Protein AF-A0A257JRC7-F1 (afdb_monomer_lite)

Secondary structure (DSSP, 8-state):
------------------------------PPP--PPP-----GGGSTT-TTEEEEEE-TTSSEEEEEEEETTEEEEEEEETTTTEEEEEEE--TT-----S----

Structure (mmCIF, N/CA/C/O backbone):
data_AF-A0A257JRC7-F1
#
_entry.id   AF-A0A257JRC7-F1
#
loop_
_atom_site.group_PDB
_atom_site.id
_atom_site.type_symbol
_atom_site.label_atom_id
_atom_site.label_alt_id
_atom_site.label_comp_id
_atom_site.label_asym_id
_atom_site.label_entity_id
_atom_site.label_seq_id
_atom_site.pdbx_PDB_ins_code
_atom_site.Cartn_x
_atom_site.Cartn_y
_atom_site.Cartn_z
_atom_site.occupancy
_atom_site.B_iso_or_equiv
_atom_site.auth_seq_id
_atom_site.auth_comp_id
_atom_site.auth_asym_id
_atom_site.auth_atom_id
_atom_site.pdbx_PDB_model_num
ATOM 1 N N . MET A 1 1 ? -17.653 -71.435 11.602 1.00 44.91 1 MET A N 1
ATOM 2 C CA . MET A 1 1 ? -16.565 -72.152 12.302 1.00 44.91 1 MET A CA 1
ATOM 3 C C . MET A 1 1 ? -15.363 -72.260 11.378 1.00 44.91 1 MET A C 1
ATOM 5 O O . MET A 1 1 ? -15.470 -72.958 10.381 1.00 44.91 1 MET A O 1
ATOM 9 N N . LYS A 1 2 ? -14.272 -71.551 11.687 1.00 41.25 2 LYS A N 1
ATOM 10 C CA . LYS A 1 2 ? -12.865 -71.985 11.561 1.00 41.25 2 LYS A CA 1
ATOM 11 C C . LYS A 1 2 ? -11.979 -70.796 11.943 1.00 41.25 2 LYS A C 1
ATOM 13 O O . LYS A 1 2 ? -11.820 -69.850 11.184 1.00 41.25 2 LYS A O 1
ATOM 18 N N . LYS A 1 3 ? -11.516 -70.848 13.194 1.00 42.94 3 LYS A N 1
ATOM 19 C CA . LYS A 1 3 ? -10.386 -70.090 13.730 1.00 42.94 3 LYS A CA 1
ATOM 20 C C . LYS A 1 3 ? -9.099 -70.732 13.199 1.00 42.94 3 LYS A C 1
ATOM 22 O O . LYS A 1 3 ? -9.030 -71.957 13.161 1.00 42.94 3 LYS A O 1
ATOM 27 N N . LEU A 1 4 ? -8.129 -69.901 12.849 1.00 45.62 4 LEU A N 1
ATOM 28 C CA . LEU A 1 4 ? -6.685 -70.149 12.772 1.00 45.62 4 LEU A CA 1
ATOM 29 C C . LEU A 1 4 ? -6.106 -68.744 13.050 1.00 45.62 4 LEU A C 1
ATOM 31 O O . LEU A 1 4 ? -6.388 -67.833 12.280 1.00 45.62 4 LEU A O 1
ATOM 35 N N . GLU A 1 5 ? -5.584 -68.384 14.230 1.00 45.50 5 GLU A N 1
ATOM 36 C CA . GLU A 1 5 ? -4.357 -68.883 14.889 1.00 45.50 5 GLU A CA 1
ATOM 37 C C . GLU A 1 5 ? -3.243 -69.112 13.849 1.00 45.50 5 GLU A C 1
ATOM 39 O O . GLU A 1 5 ? -3.455 -69.816 12.874 1.00 45.50 5 GLU A O 1
ATOM 44 N N . LEU A 1 6 ? -2.040 -68.551 13.931 1.00 42.84 6 LEU A N 1
ATOM 45 C CA . LEU A 1 6 ? -1.234 -68.209 15.094 1.00 42.84 6 LEU A CA 1
ATOM 46 C C . LEU A 1 6 ? -0.030 -67.361 14.627 1.00 42.84 6 LEU A C 1
ATOM 48 O O . LEU A 1 6 ? 0.289 -67.293 13.442 1.00 42.84 6 LEU A O 1
ATOM 52 N N . ALA A 1 7 ? 0.620 -66.740 15.601 1.00 45.81 7 ALA A N 1
ATOM 53 C CA . ALA A 1 7 ? 1.764 -65.848 15.530 1.00 45.81 7 ALA A CA 1
ATOM 54 C C . ALA A 1 7 ? 3.034 -66.376 14.829 1.00 45.81 7 ALA A C 1
ATOM 56 O O . ALA A 1 7 ? 3.392 -67.544 14.941 1.00 45.81 7 ALA A O 1
ATOM 57 N N . ALA A 1 8 ? 3.778 -65.427 14.256 1.00 44.91 8 ALA A N 1
ATOM 58 C CA . ALA A 1 8 ? 5.245 -65.350 14.196 1.00 44.91 8 ALA A CA 1
ATOM 59 C C . ALA A 1 8 ? 5.549 -63.877 13.846 1.00 44.91 8 ALA A C 1
ATOM 61 O O . ALA A 1 8 ? 5.106 -63.411 12.805 1.00 44.91 8 ALA A O 1
ATOM 62 N N . LEU A 1 9 ? 6.135 -62.984 14.650 1.00 40.31 9 LEU A N 1
ATOM 63 C CA . LEU A 1 9 ? 7.184 -63.036 15.670 1.00 40.31 9 LEU A CA 1
ATOM 64 C C . LEU A 1 9 ? 8.428 -63.821 15.255 1.00 40.31 9 LEU A C 1
ATOM 66 O O . LEU A 1 9 ? 8.620 -64.956 15.677 1.00 40.31 9 LEU A O 1
ATOM 70 N N . SER A 1 10 ? 9.304 -63.178 14.480 1.00 42.41 10 SER A N 1
ATOM 71 C CA . SER A 1 10 ? 10.754 -63.312 14.661 1.00 42.41 10 SER A CA 1
ATOM 72 C C . SER A 1 10 ? 11.554 -62.336 13.800 1.00 42.41 10 SER A C 1
ATOM 74 O O . SER A 1 10 ? 11.315 -62.225 12.604 1.00 42.41 10 SER A O 1
ATOM 76 N N . ALA A 1 11 ? 12.534 -61.714 14.468 1.00 48.25 11 ALA A N 1
ATOM 77 C CA . ALA A 1 11 ? 13.804 -61.182 13.961 1.00 48.25 11 ALA A CA 1
ATOM 78 C C . ALA A 1 11 ? 13.705 -60.066 12.900 1.00 48.25 11 ALA A C 1
ATOM 80 O O . ALA A 1 11 ? 13.473 -60.310 11.727 1.00 48.25 11 ALA A O 1
ATOM 81 N N . MET A 1 12 ? 13.861 -58.780 13.227 1.00 44.16 12 MET A N 1
ATOM 82 C CA . MET A 1 12 ? 15.071 -58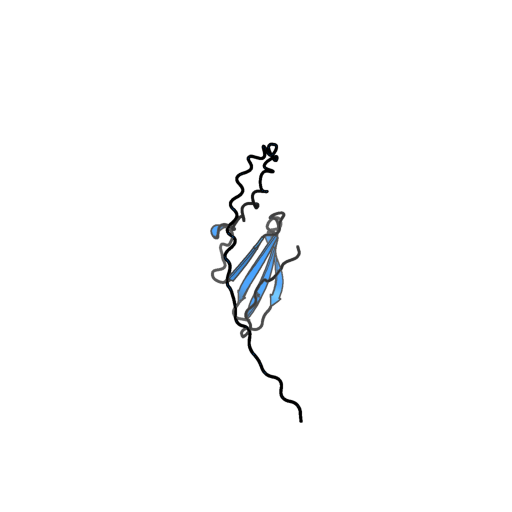.151 13.780 1.00 44.16 12 MET A CA 1
ATOM 83 C C . MET A 1 12 ? 16.362 -58.774 13.230 1.00 44.16 12 MET A C 1
ATOM 85 O O . MET A 1 12 ? 16.936 -59.692 13.805 1.00 44.16 12 MET A O 1
ATOM 89 N N . THR A 1 13 ? 16.844 -58.242 12.112 1.00 49.53 13 THR A N 1
ATOM 90 C CA . THR A 1 13 ? 18.261 -58.310 11.752 1.00 49.53 13 THR A CA 1
ATOM 91 C C . THR A 1 13 ? 18.645 -56.954 11.178 1.00 49.53 13 THR A C 1
ATOM 93 O O . THR A 1 13 ? 18.280 -56.607 10.057 1.00 49.53 13 THR A O 1
ATOM 96 N N . LEU A 1 14 ? 19.331 -56.157 12.004 1.00 48.44 14 LEU A N 1
ATOM 97 C CA . LEU A 1 14 ? 20.093 -54.998 11.558 1.00 48.44 14 LEU A CA 1
ATOM 98 C C . LEU A 1 14 ? 21.189 -55.498 10.611 1.00 48.44 14 LEU A C 1
ATOM 100 O O . LEU A 1 14 ? 22.185 -56.060 11.055 1.00 48.44 14 LEU A O 1
ATOM 104 N N . GLY A 1 15 ? 21.005 -55.285 9.314 1.00 42.78 15 GLY A N 1
ATOM 105 C CA . GLY A 1 15 ? 22.067 -55.402 8.322 1.00 42.78 15 GLY A CA 1
ATOM 106 C C . GLY A 1 15 ? 22.680 -54.032 8.063 1.00 42.78 15 GLY A C 1
ATOM 107 O O . GLY A 1 15 ? 22.353 -53.395 7.067 1.00 42.78 15 GLY A O 1
ATOM 108 N N . LEU A 1 16 ? 23.539 -53.560 8.971 1.00 48.03 16 LEU A N 1
ATOM 109 C CA . LEU A 1 16 ? 24.459 -52.464 8.674 1.00 48.03 16 LEU A CA 1
ATOM 110 C C . LEU A 1 16 ? 25.539 -53.029 7.746 1.00 48.03 16 LEU A C 1
ATOM 112 O O . LEU A 1 16 ? 26.430 -53.743 8.199 1.00 48.03 16 LEU A O 1
ATOM 116 N N . VAL A 1 17 ? 25.453 -52.722 6.455 1.00 47.88 17 VAL A N 1
ATOM 117 C CA . VAL A 1 17 ? 26.537 -52.992 5.511 1.00 47.88 17 VAL A CA 1
ATOM 118 C C . VAL A 1 17 ? 27.191 -51.659 5.176 1.00 47.88 17 VAL A C 1
ATOM 120 O O . VAL A 1 17 ? 26.661 -50.859 4.408 1.00 47.88 17 VAL A O 1
ATOM 123 N N . VAL A 1 18 ? 28.334 -51.410 5.813 1.00 51.91 18 VAL A N 1
ATOM 124 C CA . VAL A 1 18 ? 29.264 -50.347 5.434 1.00 51.91 18 VAL A CA 1
ATOM 125 C C . VAL A 1 18 ? 29.968 -50.808 4.162 1.00 51.91 18 VAL A C 1
ATOM 127 O O . VAL A 1 18 ? 30.758 -51.747 4.200 1.00 51.91 18 VAL A O 1
ATOM 130 N N . PHE A 1 19 ? 29.675 -50.155 3.040 1.00 47.25 19 PHE A N 1
ATOM 131 C CA . PHE A 1 19 ? 30.523 -50.201 1.854 1.00 47.25 19 PHE A CA 1
ATOM 132 C C . PHE A 1 19 ? 31.205 -48.842 1.708 1.00 47.25 19 PHE A C 1
ATOM 134 O O . PHE A 1 19 ? 30.608 -47.873 1.244 1.00 47.25 19 PHE A O 1
ATOM 141 N N . GLU A 1 20 ? 32.473 -48.782 2.115 1.00 53.22 20 GLU A N 1
ATOM 142 C CA . GLU A 1 20 ? 33.417 -47.810 1.576 1.00 53.22 20 GLU A CA 1
ATOM 143 C C . GLU A 1 20 ? 33.704 -48.198 0.123 1.00 53.22 20 GLU A C 1
ATOM 145 O O . GLU A 1 20 ? 34.187 -49.288 -0.183 1.00 53.22 20 GLU A O 1
ATOM 150 N N . SER A 1 21 ? 33.366 -47.313 -0.804 1.00 51.03 21 SER A N 1
ATOM 151 C CA . SER A 1 21 ? 33.821 -47.387 -2.187 1.00 51.03 21 SER A CA 1
ATOM 152 C C . SER A 1 21 ? 34.075 -45.967 -2.651 1.00 51.03 21 SER A C 1
ATOM 154 O O . SER A 1 21 ? 33.159 -45.217 -2.980 1.00 51.03 21 SER A O 1
ATOM 156 N N . SER A 1 22 ? 35.353 -45.604 -2.605 1.00 53.22 22 SER A N 1
ATOM 157 C CA . SER A 1 22 ? 35.919 -44.372 -3.132 1.00 53.22 22 SER A CA 1
ATOM 158 C C . SER A 1 22 ? 35.629 -44.275 -4.629 1.00 53.22 22 SER A C 1
ATOM 160 O O . SER A 1 22 ? 36.387 -44.770 -5.460 1.00 53.22 22 SER A O 1
ATOM 162 N N . LEU A 1 23 ? 34.512 -43.641 -4.974 1.00 55.28 23 LEU A N 1
ATOM 163 C CA . LEU A 1 23 ? 34.202 -43.235 -6.335 1.00 55.28 23 LEU A CA 1
ATOM 164 C C . LEU A 1 23 ? 34.542 -41.757 -6.470 1.00 55.28 23 LEU A C 1
ATOM 166 O O . LEU A 1 23 ? 33.856 -40.870 -5.967 1.00 55.28 23 LEU A O 1
ATOM 170 N N . MET A 1 24 ? 35.656 -41.539 -7.154 1.00 56.66 24 MET A N 1
ATOM 171 C CA . MET A 1 24 ? 36.079 -40.279 -7.736 1.00 56.66 24 MET A CA 1
ATOM 172 C C . MET A 1 24 ? 34.932 -39.743 -8.608 1.00 56.66 24 MET A C 1
ATOM 174 O O . MET A 1 24 ? 34.745 -40.177 -9.743 1.00 56.66 24 MET A O 1
ATOM 178 N N . ALA A 1 25 ? 34.118 -38.852 -8.041 1.00 51.91 25 ALA A N 1
ATOM 179 C CA . ALA A 1 25 ? 33.060 -38.148 -8.749 1.00 51.91 25 ALA A CA 1
ATOM 180 C C . ALA A 1 25 ? 33.630 -36.830 -9.306 1.00 51.91 25 ALA A C 1
ATOM 182 O O . ALA A 1 25 ? 34.317 -36.108 -8.576 1.00 51.91 25 ALA A O 1
ATOM 183 N N . PRO A 1 26 ? 33.397 -36.523 -10.593 1.00 51.91 26 PRO A N 1
ATOM 184 C CA . PRO A 1 26 ? 33.928 -35.334 -11.245 1.00 51.91 26 PRO A CA 1
ATOM 185 C C . PRO A 1 26 ? 33.426 -34.081 -10.532 1.00 51.91 26 PRO A C 1
ATOM 187 O O . PRO A 1 26 ? 32.303 -34.068 -10.032 1.00 51.91 26 PRO A O 1
ATOM 190 N N . ALA A 1 27 ? 34.261 -33.040 -10.502 1.00 57.50 27 ALA A N 1
ATOM 191 C CA . ALA A 1 27 ? 33.919 -31.717 -10.002 1.00 57.50 27 ALA A CA 1
ATOM 192 C C . ALA A 1 27 ? 32.585 -31.258 -10.611 1.00 57.50 27 ALA A C 1
ATOM 194 O O . ALA A 1 27 ? 32.526 -30.757 -11.734 1.00 57.50 27 ALA A O 1
ATOM 195 N N . ALA A 1 28 ? 31.500 -31.478 -9.868 1.00 52.66 28 ALA A N 1
ATOM 196 C CA . ALA A 1 28 ? 30.213 -30.900 -10.161 1.00 52.66 28 ALA A CA 1
ATOM 197 C C . ALA A 1 28 ? 30.426 -29.397 -10.052 1.00 52.66 28 ALA A C 1
ATOM 199 O O . ALA A 1 28 ? 30.789 -28.892 -8.989 1.00 52.66 28 ALA A O 1
ATOM 200 N N . PHE A 1 29 ? 30.277 -28.709 -11.181 1.00 55.75 29 PHE A N 1
ATOM 201 C CA . PHE A 1 29 ? 30.182 -27.264 -11.233 1.00 55.75 29 PHE A CA 1
ATOM 202 C C . PHE A 1 29 ? 29.210 -26.833 -10.138 1.00 55.75 29 PHE A C 1
ATOM 204 O O . PHE A 1 29 ? 28.003 -27.042 -10.255 1.00 55.75 29 PHE A O 1
ATOM 211 N N . ALA A 1 30 ? 29.750 -26.282 -9.052 1.00 53.47 30 ALA A N 1
ATOM 212 C CA . ALA A 1 30 ? 28.968 -25.587 -8.058 1.00 53.47 30 ALA A CA 1
ATOM 213 C C . ALA A 1 30 ? 28.342 -24.406 -8.797 1.00 53.47 30 ALA A C 1
ATOM 215 O O . ALA A 1 30 ? 28.987 -23.379 -9.007 1.00 53.47 30 ALA A O 1
ATOM 216 N N . GLN A 1 31 ? 27.116 -24.588 -9.294 1.00 63.91 31 GLN A N 1
ATOM 217 C CA . GLN A 1 31 ? 26.335 -23.474 -9.792 1.00 63.91 31 GLN A CA 1
ATOM 218 C C . GLN A 1 31 ? 26.232 -22.496 -8.622 1.00 63.91 31 GLN A C 1
ATOM 220 O O . GLN A 1 31 ? 25.804 -22.910 -7.539 1.00 63.91 31 GLN A O 1
ATOM 225 N N . PRO A 1 32 ? 26.664 -21.234 -8.786 1.00 53.78 32 PRO A N 1
ATOM 226 C CA . PRO A 1 32 ? 26.441 -20.241 -7.757 1.00 53.78 32 PRO A CA 1
ATOM 227 C C . PRO A 1 32 ? 24.936 -20.210 -7.512 1.00 53.78 32 PRO A C 1
ATOM 229 O O . PRO A 1 32 ? 24.155 -19.975 -8.437 1.00 53.78 32 PRO A O 1
ATOM 232 N N . ALA A 1 33 ? 24.532 -20.532 -6.283 1.00 60.00 33 ALA A N 1
ATOM 233 C CA . ALA A 1 33 ? 23.154 -20.367 -5.866 1.00 60.00 33 ALA A CA 1
ATOM 234 C C . ALA A 1 33 ? 22.742 -18.934 -6.238 1.00 60.00 33 ALA A C 1
ATOM 236 O O . ALA A 1 33 ? 23.508 -18.009 -5.946 1.00 60.00 33 ALA A O 1
ATOM 237 N N . PRO A 1 34 ? 21.600 -18.723 -6.916 1.00 60.41 34 PRO A N 1
ATOM 238 C CA . PRO A 1 34 ? 21.125 -17.380 -7.183 1.00 60.41 34 PRO A CA 1
ATOM 239 C C . PRO A 1 34 ? 20.926 -16.708 -5.829 1.00 60.41 34 PRO A C 1
ATOM 241 O O . PRO A 1 34 ? 20.030 -17.072 -5.067 1.00 60.41 34 PRO A O 1
ATOM 244 N N . SER A 1 35 ? 21.817 -15.773 -5.508 1.00 58.41 35 SER A N 1
ATOM 245 C CA . SER A 1 35 ? 21.679 -14.882 -4.370 1.00 58.41 35 SER A CA 1
ATOM 246 C C . SER A 1 35 ? 20.288 -14.277 -4.469 1.00 58.41 35 SER A C 1
ATOM 248 O O . SER A 1 35 ? 20.014 -13.534 -5.414 1.00 58.41 35 SER A O 1
ATOM 250 N N . ALA A 1 36 ? 19.393 -14.654 -3.551 1.00 56.84 36 ALA A N 1
ATOM 251 C CA . ALA A 1 36 ? 18.073 -14.052 -3.477 1.00 56.84 36 ALA A CA 1
ATOM 252 C C . ALA A 1 36 ? 18.276 -12.530 -3.499 1.00 56.84 36 ALA A C 1
ATOM 254 O O . ALA A 1 36 ? 19.115 -12.039 -2.729 1.00 56.84 36 ALA A O 1
ATOM 255 N N . PRO A 1 37 ? 17.614 -11.794 -4.413 1.00 63.41 37 PRO A N 1
ATOM 256 C CA . PRO A 1 37 ? 17.811 -10.361 -4.507 1.00 63.41 37 PRO A CA 1
ATOM 257 C C . PRO A 1 37 ? 17.580 -9.770 -3.117 1.00 63.41 37 PRO A C 1
ATOM 259 O O . PRO A 1 37 ? 16.651 -10.205 -2.423 1.00 63.41 37 PRO A O 1
ATOM 262 N N . PRO A 1 38 ? 18.446 -8.849 -2.665 1.00 56.44 38 PRO A N 1
ATOM 263 C CA . PRO A 1 38 ? 18.274 -8.225 -1.369 1.00 56.44 38 PRO A CA 1
ATOM 264 C C . PRO A 1 38 ? 16.859 -7.658 -1.335 1.00 56.44 38 PRO A C 1
ATOM 266 O O . PRO A 1 38 ? 16.502 -6.825 -2.165 1.00 56.44 38 PRO A O 1
ATOM 269 N N . VAL A 1 39 ? 16.034 -8.166 -0.416 1.00 61.00 39 VAL A N 1
ATOM 270 C CA . VAL A 1 39 ? 14.714 -7.600 -0.151 1.00 61.00 39 VAL A CA 1
ATOM 271 C C . VAL A 1 39 ? 14.986 -6.197 0.365 1.00 61.00 39 VAL A C 1
ATOM 273 O O . VAL A 1 39 ? 15.32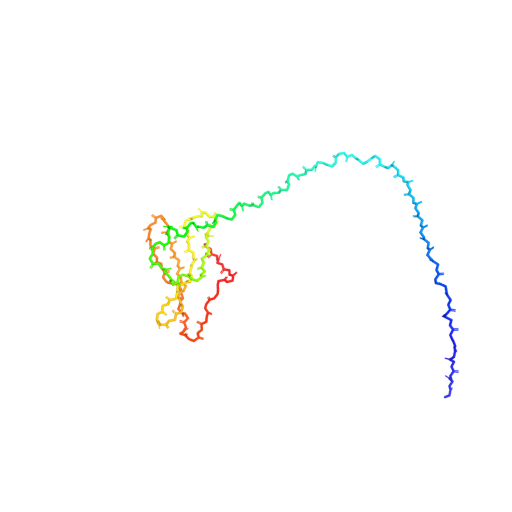0 -6.011 1.538 1.00 61.00 39 VAL A O 1
ATOM 276 N N . GLU A 1 40 ? 14.944 -5.225 -0.543 1.00 63.66 40 GLU A N 1
ATOM 277 C CA . GLU A 1 40 ? 15.112 -3.817 -0.240 1.00 63.66 40 GLU A CA 1
ATOM 278 C C . GLU A 1 40 ? 13.909 -3.404 0.603 1.00 63.66 40 GLU A C 1
ATOM 280 O O . GLU A 1 40 ? 12.832 -3.068 0.113 1.00 63.66 40 GLU A O 1
ATOM 285 N N . ARG A 1 41 ? 14.067 -3.524 1.921 1.00 61.81 41 ARG A N 1
ATOM 286 C CA . ARG A 1 41 ? 13.083 -3.025 2.870 1.00 61.81 41 ARG A CA 1
ATOM 287 C C . ARG A 1 41 ? 13.164 -1.510 2.784 1.00 61.81 41 ARG A C 1
ATOM 289 O O . ARG A 1 41 ? 14.197 -0.945 3.150 1.00 61.81 41 ARG A O 1
ATOM 296 N N . LEU A 1 42 ? 12.107 -0.872 2.278 1.00 58.03 42 LEU A N 1
ATOM 297 C CA . LEU A 1 42 ? 12.048 0.585 2.212 1.00 58.03 42 LEU A CA 1
ATOM 298 C C . LEU A 1 42 ? 12.430 1.167 3.571 1.00 58.03 42 LEU A C 1
ATOM 300 O O . LEU A 1 42 ? 11.917 0.758 4.618 1.00 58.03 42 LEU A O 1
ATOM 304 N N . LYS A 1 43 ? 13.343 2.139 3.551 1.00 54.62 43 LYS A N 1
ATOM 305 C CA . LYS A 1 43 ? 13.660 2.915 4.745 1.00 54.62 43 LYS A CA 1
ATOM 306 C C . LYS A 1 43 ? 12.387 3.647 5.151 1.00 54.62 43 LYS A C 1
ATOM 308 O O . LYS A 1 43 ? 11.841 4.413 4.366 1.00 54.62 43 LYS A O 1
ATOM 313 N N . VAL A 1 44 ? 11.953 3.447 6.395 1.00 54.66 44 VAL A N 1
ATOM 314 C CA . VAL A 1 44 ? 10.747 4.061 6.995 1.00 54.66 44 VAL A CA 1
ATOM 315 C C . VAL A 1 44 ? 10.708 5.589 6.797 1.00 54.66 44 VAL A C 1
ATOM 317 O O . VAL A 1 44 ? 9.645 6.195 6.732 1.00 54.66 44 VAL A O 1
ATOM 320 N N . GLN A 1 45 ? 11.873 6.215 6.624 1.00 52.03 45 GLN A N 1
ATOM 321 C CA . GLN A 1 45 ? 12.050 7.641 6.341 1.00 52.03 45 GLN A CA 1
ATOM 322 C C . GLN A 1 45 ? 11.585 8.080 4.939 1.00 52.03 45 GLN A C 1
ATOM 324 O O . GLN A 1 45 ? 11.434 9.272 4.726 1.00 52.03 45 GLN A O 1
ATOM 329 N N . GLU A 1 46 ? 11.343 7.179 3.981 1.00 55.78 46 GLU A N 1
ATOM 330 C CA . GLU A 1 46 ? 10.661 7.520 2.715 1.00 55.78 46 GLU A CA 1
ATOM 331 C C . GLU A 1 46 ? 9.127 7.519 2.857 1.00 55.78 46 GLU A C 1
ATOM 333 O O . GLU A 1 46 ? 8.418 7.932 1.943 1.00 55.78 46 GLU A O 1
ATOM 338 N N . MET A 1 47 ? 8.606 7.097 4.015 1.00 54.53 47 MET A N 1
ATOM 339 C CA . MET A 1 47 ? 7.177 7.014 4.334 1.00 54.53 47 MET A CA 1
ATOM 340 C C . MET A 1 47 ? 6.754 8.084 5.358 1.00 54.53 47 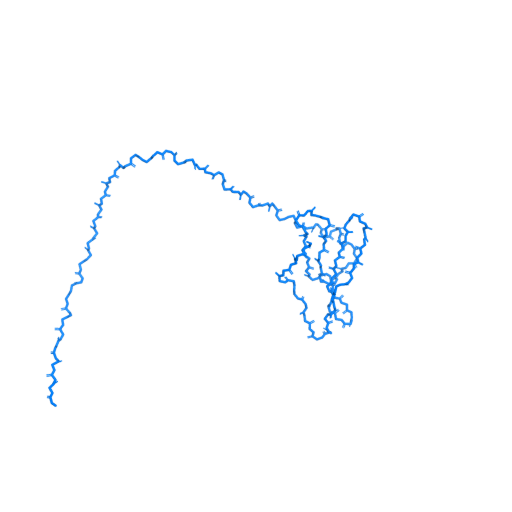MET A C 1
ATOM 342 O O . MET A 1 47 ? 5.889 7.843 6.204 1.00 54.53 47 MET A O 1
ATOM 346 N N . VAL A 1 48 ? 7.383 9.268 5.329 1.00 43.31 48 VAL A N 1
ATOM 347 C CA . VAL A 1 48 ? 7.089 10.361 6.275 1.00 43.31 48 VAL A CA 1
ATOM 348 C C . VAL A 1 48 ? 5.629 10.800 6.133 1.00 43.31 48 VAL A C 1
ATOM 350 O O . VAL A 1 48 ? 5.245 11.382 5.123 1.00 43.31 48 VAL A O 1
ATOM 353 N N . GLY A 1 49 ? 4.822 10.515 7.159 1.00 50.00 49 GLY A N 1
ATOM 354 C CA . GLY A 1 49 ? 3.438 10.987 7.284 1.00 50.00 49 GLY A CA 1
ATOM 355 C C . GLY A 1 49 ? 2.438 9.965 7.828 1.00 50.00 49 GLY A C 1
ATOM 356 O O . GLY A 1 49 ? 1.369 10.361 8.279 1.00 50.00 49 GLY A O 1
ATOM 357 N N . TYR A 1 50 ? 2.769 8.670 7.843 1.00 50.53 50 TYR A N 1
ATOM 358 C CA . TYR A 1 50 ? 1.789 7.628 8.154 1.00 50.53 50 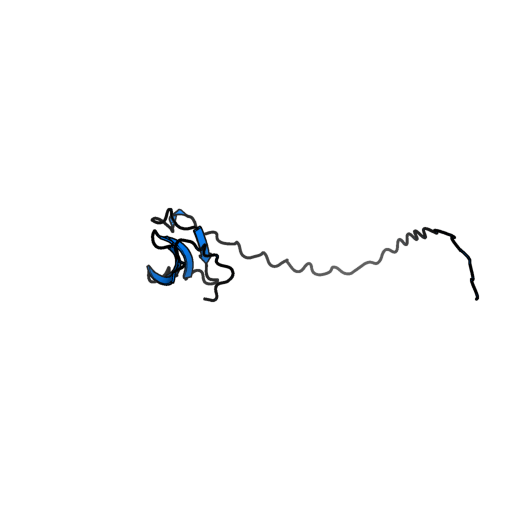TYR A CA 1
ATOM 359 C C . TYR A 1 50 ? 2.238 6.739 9.316 1.00 50.53 50 TYR A C 1
ATOM 361 O O . TYR A 1 50 ? 2.720 5.626 9.120 1.00 50.53 50 TYR A O 1
ATOM 369 N N . SER A 1 51 ? 1.994 7.184 10.552 1.00 55.03 51 SER A N 1
ATOM 370 C CA . SER A 1 51 ? 2.007 6.301 11.736 1.00 55.03 51 SER A CA 1
ATOM 371 C C . SER A 1 51 ? 0.967 5.168 11.656 1.00 55.03 51 SER A C 1
ATOM 373 O O . SER A 1 51 ? 0.920 4.296 12.517 1.00 55.03 51 SER A O 1
ATOM 375 N N . THR A 1 52 ? 0.133 5.186 10.616 1.00 67.31 52 THR A N 1
ATOM 376 C CA . THR A 1 52 ? -0.956 4.259 10.323 1.00 67.31 52 THR A CA 1
ATOM 377 C C . THR A 1 52 ? -0.611 3.196 9.278 1.00 67.31 52 THR A C 1
ATOM 379 O O . THR A 1 52 ? -1.468 2.374 8.958 1.00 67.31 52 THR A O 1
ATOM 382 N N . PHE A 1 53 ? 0.606 3.178 8.726 1.00 74.94 53 PHE A N 1
ATOM 383 C CA . PHE A 1 53 ? 1.000 2.160 7.748 1.00 74.94 53 PHE A CA 1
ATOM 384 C C . PHE A 1 53 ? 1.207 0.802 8.432 1.00 74.94 53 PHE A C 1
ATOM 386 O O . PHE A 1 53 ? 2.057 0.667 9.310 1.00 74.94 53 PHE A O 1
ATOM 393 N N . ARG A 1 54 ? 0.431 -0.209 8.028 1.00 79.56 54 ARG A N 1
ATOM 394 C CA . ARG A 1 54 ? 0.488 -1.562 8.610 1.00 79.56 54 ARG A CA 1
ATOM 395 C C . ARG A 1 54 ? 1.393 -2.496 7.822 1.00 79.56 54 ARG A C 1
ATOM 397 O O . ARG A 1 54 ? 2.160 -3.260 8.398 1.00 79.56 54 ARG A O 1
ATOM 404 N N . GLN A 1 55 ? 1.290 -2.434 6.500 1.00 84.00 55 GLN A N 1
ATOM 405 C CA . GLN A 1 55 ? 2.001 -3.319 5.588 1.00 84.00 55 GLN A CA 1
ATOM 406 C C . GLN A 1 55 ? 2.345 -2.554 4.314 1.00 84.00 55 GLN A C 1
ATOM 408 O O . GLN A 1 55 ? 1.575 -1.701 3.873 1.00 84.00 55 GLN A O 1
ATOM 413 N N . ALA A 1 56 ? 3.494 -2.867 3.723 1.00 87.25 56 ALA A N 1
ATOM 414 C CA . ALA A 1 56 ? 3.916 -2.334 2.438 1.00 87.25 56 ALA A CA 1
ATOM 415 C C . ALA A 1 56 ? 4.627 -3.425 1.636 1.00 87.25 56 ALA A C 1
ATOM 417 O O . ALA A 1 56 ? 5.349 -4.247 2.200 1.00 87.25 56 ALA A O 1
ATOM 418 N N . THR A 1 57 ? 4.440 -3.410 0.322 1.00 88.56 57 THR A N 1
ATOM 419 C CA . THR A 1 57 ? 5.193 -4.223 -0.629 1.00 88.56 57 THR A CA 1
ATOM 420 C C . THR A 1 57 ? 5.633 -3.359 -1.805 1.00 88.56 57 THR A C 1
ATOM 422 O O . THR A 1 57 ? 4.930 -2.428 -2.207 1.00 88.56 57 THR A O 1
ATOM 425 N N . LEU A 1 58 ? 6.820 -3.647 -2.328 1.00 89.31 58 LEU A N 1
ATOM 426 C CA . LEU A 1 58 ? 7.435 -2.917 -3.429 1.00 89.31 58 LEU A CA 1
ATOM 427 C C . LEU A 1 58 ? 7.325 -3.747 -4.707 1.00 89.31 58 LEU A C 1
ATOM 429 O O . LEU A 1 58 ? 7.503 -4.966 -4.684 1.00 89.31 58 LEU A O 1
ATOM 433 N N . SER A 1 59 ? 7.044 -3.087 -5.824 1.00 89.94 59 SER A N 1
ATOM 434 C CA . SER A 1 59 ? 7.072 -3.727 -7.134 1.00 89.94 59 SER A CA 1
ATOM 435 C C . SER A 1 59 ? 8.485 -4.156 -7.523 1.00 89.94 59 SER A C 1
ATOM 437 O O . SER A 1 59 ? 9.472 -3.564 -7.093 1.00 89.94 59 SER A O 1
ATOM 439 N N . ALA A 1 60 ? 8.602 -5.167 -8.387 1.00 87.81 60 ALA A N 1
ATOM 440 C CA . ALA A 1 60 ? 9.902 -5.705 -8.799 1.00 87.81 60 ALA A CA 1
ATOM 441 C C . ALA A 1 60 ? 10.812 -4.661 -9.479 1.00 87.81 60 ALA A C 1
ATOM 443 O O . ALA A 1 60 ? 12.030 -4.723 -9.352 1.00 87.81 60 ALA A O 1
ATOM 444 N N . ASN A 1 61 ? 10.221 -3.689 -10.178 1.00 89.81 61 ASN A N 1
ATOM 445 C CA . ASN A 1 61 ? 10.923 -2.553 -10.785 1.00 89.81 61 ASN A CA 1
ATOM 446 C C . ASN A 1 61 ? 11.193 -1.395 -9.807 1.00 89.81 61 ASN A C 1
ATOM 448 O O . ASN A 1 61 ? 11.843 -0.427 -10.184 1.00 89.81 61 ASN A O 1
ATOM 452 N N . GLY A 1 62 ? 10.675 -1.449 -8.580 1.00 88.44 62 GLY A N 1
ATOM 453 C CA . GLY A 1 62 ? 10.885 -0.418 -7.566 1.00 88.44 62 GLY A CA 1
ATOM 454 C C . GLY A 1 62 ? 10.086 0.876 -7.761 1.00 88.44 62 GLY A C 1
ATOM 455 O O . GLY A 1 62 ? 10.235 1.790 -6.950 1.00 88.44 62 GLY A O 1
ATOM 456 N N . ASP A 1 63 ? 9.241 0.974 -8.791 1.00 91.31 63 ASP A N 1
ATOM 457 C CA . ASP A 1 63 ? 8.486 2.194 -9.117 1.00 91.31 63 ASP A CA 1
ATOM 458 C C . ASP A 1 63 ? 7.181 2.343 -8.321 1.00 91.31 63 ASP A C 1
ATOM 460 O O . ASP A 1 63 ? 6.699 3.465 -8.132 1.00 91.31 63 ASP A O 1
ATOM 464 N N . TYR A 1 64 ? 6.603 1.238 -7.846 1.00 91.19 64 TYR A N 1
ATOM 465 C CA . TYR A 1 64 ? 5.303 1.218 -7.181 1.00 91.19 64 TYR A CA 1
ATOM 466 C C . TYR A 1 64 ? 5.401 0.628 -5.781 1.00 91.19 64 TYR A C 1
ATOM 468 O O . TYR A 1 64 ? 6.049 -0.390 -5.557 1.00 91.19 64 TYR A O 1
ATOM 476 N N . VAL A 1 65 ? 4.697 1.248 -4.840 1.00 90.75 65 VAL A N 1
ATOM 477 C CA . VAL A 1 65 ? 4.545 0.761 -3.468 1.00 90.75 65 VAL A CA 1
ATOM 478 C C . VAL A 1 65 ? 3.071 0.492 -3.233 1.00 90.75 65 VAL A C 1
ATOM 480 O O . VAL A 1 65 ? 2.273 1.424 -3.253 1.00 90.75 65 VAL A O 1
ATOM 483 N N . ALA A 1 66 ? 2.701 -0.761 -3.001 1.00 91.81 66 ALA A N 1
ATOM 484 C CA . ALA A 1 66 ? 1.371 -1.096 -2.509 1.00 91.81 66 ALA A CA 1
ATOM 485 C C . ALA A 1 66 ? 1.404 -1.166 -0.981 1.00 91.81 66 ALA A C 1
ATOM 487 O O . ALA A 1 66 ? 2.367 -1.665 -0.401 1.00 91.81 66 ALA A O 1
ATOM 488 N N . GLY A 1 67 ? 0.375 -0.655 -0.316 1.00 91.12 67 GLY A N 1
ATOM 489 C CA . GLY A 1 67 ? 0.392 -0.515 1.131 1.00 91.12 67 GLY A CA 1
ATOM 490 C C . GLY A 1 67 ? -0.981 -0.447 1.766 1.00 91.12 67 GLY A C 1
ATOM 491 O O . GLY A 1 67 ? -1.925 0.028 1.144 1.00 91.12 67 GLY A O 1
ATOM 492 N N . VAL A 1 68 ? -1.083 -0.900 3.014 1.00 91.31 68 VAL A N 1
ATOM 493 C CA . VAL A 1 68 ? -2.296 -0.763 3.828 1.00 91.31 68 VAL A CA 1
ATOM 494 C C . VAL A 1 68 ? -2.088 0.338 4.854 1.00 91.31 68 VAL A C 1
ATOM 496 O O . VAL A 1 68 ? -1.155 0.278 5.660 1.00 91.31 68 VAL A O 1
ATOM 499 N N . ILE A 1 69 ? -2.985 1.321 4.839 1.00 89.12 69 ILE A N 1
ATOM 500 C CA . ILE A 1 69 ? -3.044 2.407 5.815 1.00 89.12 69 ILE A CA 1
ATOM 501 C C . ILE A 1 69 ? -4.286 2.262 6.688 1.00 89.12 69 ILE A C 1
ATOM 503 O O . ILE A 1 69 ? -5.381 2.034 6.181 1.00 89.12 69 ILE A O 1
ATOM 507 N N . ALA A 1 70 ? -4.130 2.427 7.996 1.00 85.69 70 ALA A N 1
ATOM 508 C CA . ALA A 1 70 ? -5.257 2.552 8.905 1.00 85.69 70 ALA A CA 1
ATOM 509 C C . ALA A 1 70 ? -5.889 3.946 8.759 1.00 85.69 70 ALA A C 1
ATOM 511 O O . ALA A 1 70 ? -5.213 4.970 8.888 1.00 85.69 70 ALA A O 1
ATOM 512 N N . ASP A 1 71 ? -7.191 3.987 8.505 1.00 83.50 71 ASP A N 1
ATOM 513 C CA . ASP A 1 71 ? -7.998 5.204 8.422 1.00 83.50 71 ASP A CA 1
ATOM 514 C C . ASP A 1 71 ? -9.174 5.074 9.413 1.00 83.50 71 ASP A C 1
ATOM 516 O O . ASP A 1 71 ? -9.615 3.959 9.707 1.00 83.50 71 ASP A O 1
ATOM 520 N N . PRO A 1 72 ? -9.691 6.174 9.993 1.00 82.81 72 PRO A N 1
ATOM 521 C CA . PRO A 1 72 ? -10.822 6.123 10.927 1.00 82.81 72 PRO A CA 1
ATOM 522 C C . PRO A 1 72 ? -12.080 5.436 10.365 1.00 82.81 72 PRO A C 1
ATOM 524 O O . PRO A 1 72 ? -12.925 4.983 11.146 1.00 82.81 72 PRO A O 1
ATOM 527 N N . THR A 1 73 ? -12.214 5.356 9.039 1.00 84.88 73 THR A N 1
ATOM 528 C CA . THR A 1 73 ? -13.310 4.658 8.346 1.00 84.88 73 THR A CA 1
ATOM 529 C C . THR A 1 73 ? -13.064 3.157 8.142 1.00 84.88 73 THR A C 1
ATOM 531 O O . THR A 1 73 ? -14.021 2.412 7.927 1.00 84.88 73 THR A O 1
ATOM 534 N N . GLY A 1 74 ? -11.818 2.704 8.287 1.00 86.25 74 GLY A N 1
ATOM 535 C CA . GLY A 1 74 ? -11.364 1.329 8.079 1.00 86.25 74 GLY A CA 1
ATOM 536 C C . GLY A 1 74 ? -10.036 1.277 7.326 1.00 86.25 74 GLY A C 1
ATOM 537 O O . GLY A 1 74 ? -9.542 2.298 6.853 1.00 86.25 74 GLY A O 1
ATOM 538 N N . ASP A 1 75 ? -9.412 0.104 7.247 1.00 89.19 75 ASP A N 1
ATOM 539 C CA . ASP A 1 75 ? -8.113 -0.026 6.580 1.00 89.19 75 ASP A CA 1
ATOM 540 C C . ASP A 1 75 ? -8.245 0.219 5.067 1.00 89.19 75 ASP A C 1
ATOM 542 O O . ASP A 1 75 ? -9.186 -0.244 4.425 1.00 89.19 75 ASP A O 1
ATOM 546 N N . ARG A 1 76 ? -7.292 0.929 4.463 1.00 90.56 76 ARG A N 1
ATOM 547 C CA . ARG A 1 76 ? -7.295 1.250 3.031 1.00 90.56 76 ARG A CA 1
ATOM 548 C C . ARG A 1 76 ? -6.057 0.693 2.349 1.00 90.56 76 ARG A C 1
ATOM 550 O O . ARG A 1 76 ? -4.937 0.998 2.748 1.00 90.56 76 ARG A O 1
ATOM 557 N N . LEU A 1 77 ? -6.266 -0.064 1.279 1.00 91.12 77 LEU A N 1
ATOM 558 C CA . LEU A 1 77 ? -5.220 -0.462 0.347 1.00 91.12 77 LEU A CA 1
ATOM 559 C C . LEU A 1 77 ? -4.966 0.679 -0.639 1.00 91.12 77 LEU A C 1
ATOM 561 O O . LEU A 1 77 ? -5.879 1.135 -1.334 1.00 91.12 77 LEU A O 1
ATOM 565 N N . ILE A 1 78 ? -3.718 1.116 -0.717 1.00 91.50 78 ILE A N 1
ATOM 566 C CA . ILE A 1 78 ? -3.249 2.156 -1.626 1.00 91.50 78 ILE A CA 1
ATOM 567 C C . ILE A 1 78 ? -2.109 1.634 -2.495 1.00 91.50 78 ILE A C 1
ATOM 569 O O . ILE A 1 78 ? -1.353 0.756 -2.082 1.00 91.50 78 ILE A O 1
ATOM 573 N N . VAL A 1 79 ? -1.959 2.217 -3.680 1.00 91.50 79 VAL A N 1
ATOM 574 C CA . VAL A 1 79 ? -0.774 2.064 -4.527 1.00 91.50 79 VAL A CA 1
ATOM 575 C C . VAL A 1 79 ? -0.184 3.444 -4.774 1.00 91.50 79 VAL A C 1
ATOM 577 O O . VAL A 1 79 ? -0.868 4.352 -5.241 1.00 91.50 79 VAL A O 1
ATOM 580 N N . HIS A 1 80 ? 1.091 3.607 -4.450 1.00 90.75 80 HIS A N 1
ATOM 581 C CA . HIS A 1 80 ? 1.851 4.829 -4.642 1.00 90.75 80 HIS A CA 1
ATOM 582 C C . HIS A 1 80 ? 2.868 4.649 -5.767 1.00 90.75 80 HIS A C 1
ATOM 584 O O . HIS A 1 80 ? 3.737 3.782 -5.698 1.00 90.75 80 HIS A O 1
ATOM 590 N N . ASN A 1 81 ? 2.787 5.494 -6.788 1.00 92.25 81 ASN A N 1
ATOM 591 C CA . ASN A 1 81 ? 3.797 5.607 -7.829 1.00 92.25 81 ASN A CA 1
ATOM 592 C C . ASN A 1 81 ? 4.902 6.562 -7.356 1.00 92.25 81 ASN A C 1
ATOM 594 O O . ASN A 1 81 ? 4.685 7.767 -7.216 1.00 92.25 81 ASN A O 1
ATOM 598 N N . ARG A 1 82 ? 6.113 6.038 -7.151 1.00 89.81 82 ARG A N 1
ATOM 599 C CA . ARG A 1 82 ? 7.259 6.799 -6.632 1.00 89.81 82 ARG A CA 1
ATOM 600 C C . ARG A 1 82 ? 7.816 7.806 -7.635 1.00 89.81 82 ARG A C 1
ATOM 602 O O . ARG A 1 82 ? 8.436 8.781 -7.204 1.00 89.81 82 ARG A O 1
ATOM 609 N N . LYS A 1 83 ? 7.603 7.596 -8.938 1.00 91.06 83 LYS A N 1
ATOM 610 C CA . LYS A 1 83 ? 8.068 8.486 -10.012 1.00 91.06 83 LYS A CA 1
ATOM 611 C C . LYS A 1 83 ? 7.161 9.702 -10.160 1.00 91.06 83 LYS A C 1
ATOM 613 O O . LYS A 1 83 ? 7.652 10.825 -10.198 1.00 91.06 83 LYS A O 1
ATOM 618 N N . THR A 1 84 ? 5.848 9.488 -10.214 1.00 92.50 84 THR A N 1
ATOM 619 C CA . THR A 1 84 ? 4.858 10.570 -10.372 1.00 92.50 84 THR A CA 1
ATOM 620 C C . THR A 1 84 ? 4.384 11.153 -9.044 1.00 92.50 84 THR A C 1
ATOM 622 O O . THR A 1 84 ? 3.666 12.148 -9.044 1.00 92.50 84 THR A O 1
ATOM 625 N N . LYS A 1 85 ? 4.768 10.536 -7.918 1.00 90.06 85 LYS A N 1
ATOM 626 C CA . LYS A 1 85 ? 4.294 10.852 -6.561 1.00 90.06 85 LYS A CA 1
ATOM 627 C C . LYS A 1 85 ? 2.772 10.751 -6.407 1.00 90.06 85 LYS A C 1
ATOM 629 O O . LYS A 1 85 ? 2.208 11.310 -5.471 1.00 90.06 85 LYS A O 1
ATOM 634 N N . SER A 1 86 ? 2.112 10.020 -7.303 1.00 90.38 86 SER A N 1
ATOM 635 C CA . SER A 1 86 ? 0.667 9.812 -7.269 1.00 90.38 86 SER A CA 1
ATOM 636 C C . SER A 1 86 ? 0.312 8.628 -6.377 1.00 90.38 86 SER A C 1
ATOM 638 O O . SER A 1 86 ? 0.941 7.574 -6.468 1.00 90.38 86 SER A O 1
ATOM 640 N N . THR A 1 87 ? -0.715 8.785 -5.547 1.00 89.44 87 THR A N 1
ATOM 641 C CA . THR A 1 87 ? -1.267 7.711 -4.715 1.00 89.44 87 THR A CA 1
ATOM 642 C C . THR A 1 87 ? -2.704 7.454 -5.122 1.00 89.44 87 THR A C 1
ATOM 644 O O . THR A 1 87 ? -3.522 8.372 -5.118 1.00 89.44 87 THR A O 1
ATOM 647 N N . VAL A 1 88 ? -3.018 6.199 -5.425 1.00 89.81 88 VAL A N 1
ATOM 648 C CA . VAL A 1 88 ? -4.361 5.772 -5.809 1.00 89.81 88 VAL A CA 1
ATOM 649 C C . VAL A 1 88 ? -4.904 4.810 -4.753 1.00 89.81 88 VAL A C 1
ATOM 651 O O . VAL A 1 88 ? -4.224 3.839 -4.408 1.00 89.81 88 VAL A O 1
ATOM 654 N N . PRO A 1 89 ? -6.111 5.053 -4.216 1.00 90.50 89 PRO A N 1
ATOM 655 C CA . PRO A 1 89 ? -6.787 4.085 -3.370 1.00 90.50 89 PRO A CA 1
ATOM 656 C C . PRO A 1 89 ? -7.362 2.956 -4.230 1.00 90.50 89 PRO A C 1
ATOM 658 O O . PRO A 1 89 ? -8.038 3.213 -5.223 1.00 90.50 89 PRO A O 1
ATOM 661 N N . ILE A 1 90 ? -7.102 1.711 -3.842 1.00 90.25 90 ILE A N 1
ATOM 662 C CA . ILE A 1 90 ? -7.593 0.525 -4.557 1.00 90.25 90 ILE A CA 1
ATOM 663 C C . ILE A 1 90 ? -8.807 -0.061 -3.847 1.00 90.25 90 ILE A C 1
ATOM 665 O O . ILE A 1 90 ? -9.817 -0.362 -4.476 1.00 90.25 90 ILE A O 1
ATOM 669 N N . GLN A 1 91 ? -8.718 -0.209 -2.525 1.00 89.94 91 GLN A N 1
ATOM 670 C CA . GLN A 1 91 ? -9.760 -0.850 -1.734 1.00 89.94 91 GLN A CA 1
ATOM 671 C C . GLN A 1 91 ? -9.845 -0.232 -0.342 1.00 89.94 91 GLN A C 1
ATOM 673 O O . GLN A 1 91 ? -8.842 0.202 0.222 1.00 89.94 91 GLN A O 1
ATOM 678 N N . LEU A 1 92 ? -11.051 -0.223 0.218 1.00 90.62 92 LEU A N 1
ATOM 679 C CA . LEU A 1 92 ? -11.332 0.156 1.596 1.00 90.62 92 LEU A CA 1
ATOM 680 C C . LEU A 1 92 ? -12.007 -1.029 2.293 1.00 90.62 92 LEU A C 1
ATOM 682 O O . LEU A 1 92 ? -13.038 -1.515 1.828 1.00 90.62 92 LEU A O 1
ATOM 686 N N . ALA A 1 93 ? -11.423 -1.497 3.388 1.00 89.69 93 ALA A N 1
ATOM 687 C CA . ALA A 1 93 ? -12.082 -2.384 4.330 1.00 89.69 93 ALA A CA 1
ATOM 688 C C . ALA A 1 93 ? -12.976 -1.580 5.269 1.00 89.69 93 ALA A C 1
ATOM 690 O O . ALA A 1 93 ? -12.734 -0.405 5.544 1.00 89.69 93 ALA A O 1
ATOM 691 N N . ARG A 1 94 ? -14.018 -2.235 5.781 1.00 88.62 94 ARG A N 1
ATOM 692 C CA . ARG A 1 94 ? -14.825 -1.665 6.859 1.00 88.62 94 ARG A CA 1
ATOM 693 C C . ARG A 1 94 ? -14.002 -1.593 8.143 1.00 88.62 94 ARG A C 1
ATOM 695 O O . ARG A 1 94 ? -13.037 -2.328 8.318 1.00 88.62 94 ARG A O 1
ATOM 702 N N . ARG A 1 95 ? -14.411 -0.725 9.065 1.00 87.50 95 ARG A N 1
ATOM 703 C CA . ARG A 1 95 ? -13.712 -0.483 10.336 1.00 87.50 95 ARG A CA 1
ATOM 704 C C . ARG A 1 95 ? -13.523 -1.728 11.214 1.00 87.50 95 ARG A C 1
ATOM 706 O O . ARG A 1 95 ? -12.607 -1.762 12.027 1.00 87.50 95 ARG A O 1
ATOM 713 N N . ASP A 1 96 ? -14.393 -2.719 11.077 1.00 87.81 96 ASP A N 1
ATOM 714 C CA . ASP A 1 96 ? -14.366 -3.997 11.791 1.00 87.81 96 ASP A CA 1
ATOM 715 C C . ASP A 1 96 ? -13.550 -5.087 11.070 1.00 87.81 96 ASP A C 1
ATOM 717 O O . ASP A 1 96 ? -13.431 -6.202 11.573 1.00 87.81 96 ASP A O 1
ATOM 721 N N . GLN A 1 97 ? -12.985 -4.782 9.899 1.00 85.25 97 GLN A N 1
ATOM 722 C CA . GLN A 1 97 ? -12.241 -5.720 9.066 1.00 85.25 97 GLN A CA 1
ATOM 723 C C . GLN A 1 97 ? -10.771 -5.307 8.965 1.00 85.25 97 GLN A C 1
ATOM 725 O O . GLN A 1 97 ? -10.455 -4.137 8.766 1.00 85.25 97 GLN A O 1
ATOM 730 N N . ASN A 1 98 ? -9.879 -6.292 9.072 1.00 84.00 98 ASN A N 1
ATOM 731 C CA . ASN A 1 98 ? -8.446 -6.109 8.858 1.00 84.00 98 ASN A CA 1
ATOM 732 C C . ASN A 1 98 ? -8.103 -6.446 7.402 1.00 84.00 98 ASN A C 1
ATOM 734 O O . ASN A 1 98 ? -8.510 -7.498 6.905 1.00 84.00 98 ASN A O 1
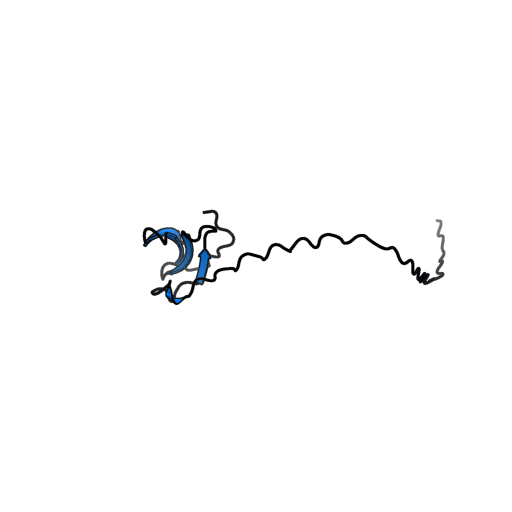ATOM 738 N N . LEU A 1 99 ? -7.355 -5.569 6.733 1.00 87.19 99 LEU A N 1
ATOM 739 C CA . LEU A 1 99 ? -6.843 -5.822 5.384 1.00 87.19 99 LEU A CA 1
ATOM 740 C C . LEU A 1 99 ? -5.415 -6.360 5.452 1.00 87.19 99 LEU A C 1
ATOM 742 O O . LEU A 1 99 ? -4.542 -5.752 6.067 1.00 87.19 99 LEU A O 1
ATOM 746 N N . GLU A 1 100 ? -5.175 -7.467 4.758 1.00 85.69 100 GLU A N 1
ATOM 747 C CA . GLU A 1 100 ? -3.855 -8.079 4.627 1.00 85.69 100 GLU A CA 1
ATOM 748 C C . GLU A 1 100 ? -3.488 -8.208 3.149 1.00 85.69 100 GLU A C 1
ATOM 750 O O . GLU A 1 100 ? -4.305 -8.613 2.318 1.00 85.69 100 GLU A O 1
ATOM 755 N N . ILE A 1 101 ? -2.246 -7.859 2.812 1.00 84.69 101 ILE A N 1
ATOM 756 C CA . ILE A 1 101 ? -1.728 -8.048 1.459 1.00 84.69 101 ILE A CA 1
ATOM 757 C C . ILE A 1 101 ? -1.158 -9.465 1.358 1.00 84.69 101 ILE A C 1
ATOM 759 O O . ILE A 1 101 ? -0.056 -9.722 1.840 1.00 84.69 101 ILE A O 1
ATOM 763 N N . THR A 1 102 ? -1.883 -10.368 0.692 1.00 84.56 102 THR A N 1
ATOM 764 C CA . THR A 1 102 ? -1.390 -11.723 0.370 1.00 84.56 102 THR A CA 1
ATOM 765 C C . THR A 1 102 ? -0.555 -11.741 -0.911 1.00 84.56 102 THR A C 1
ATOM 767 O O . THR A 1 102 ? 0.458 -12.431 -0.993 1.00 84.56 102 THR A O 1
ATOM 770 N N . PHE A 1 103 ? -0.975 -10.982 -1.926 1.00 79.69 103 PHE A N 1
ATOM 771 C CA . PHE A 1 103 ? -0.308 -10.897 -3.223 1.00 79.69 103 PHE A CA 1
ATOM 772 C C . PHE A 1 103 ? -0.674 -9.585 -3.926 1.00 79.69 103 PHE A C 1
ATOM 774 O O . PHE A 1 103 ? -1.808 -9.120 -3.818 1.00 79.69 103 PHE A O 1
ATOM 781 N N . VAL A 1 104 ? 0.277 -9.001 -4.660 1.00 79.56 104 VAL A N 1
ATOM 782 C CA . VAL A 1 104 ? 0.060 -7.825 -5.516 1.00 79.56 104 VAL A CA 1
ATOM 783 C C . VAL A 1 104 ? 0.673 -8.111 -6.880 1.00 79.56 104 VAL A C 1
ATOM 785 O O . VAL A 1 104 ? 1.873 -8.362 -6.973 1.00 79.56 104 VAL A O 1
ATOM 788 N N . ALA A 1 105 ? -0.150 -8.053 -7.926 1.00 78.81 105 ALA A N 1
ATOM 789 C CA . ALA A 1 105 ? 0.314 -7.966 -9.306 1.00 78.81 105 ALA A CA 1
ATOM 790 C C . ALA A 1 105 ? 0.360 -6.485 -9.705 1.00 78.81 105 ALA A C 1
ATOM 792 O O . ALA A 1 105 ? -0.636 -5.781 -9.533 1.00 78.81 105 ALA A O 1
ATOM 793 N N . PHE A 1 106 ? 1.521 -6.030 -10.178 1.00 74.38 106 PHE A N 1
ATOM 794 C CA . PHE A 1 106 ? 1.766 -4.659 -10.633 1.00 74.38 106 PHE A CA 1
ATOM 795 C C . PHE A 1 106 ? 1.645 -4.547 -12.150 1.00 74.38 106 PHE A C 1
ATOM 797 O O . PHE A 1 106 ? 2.033 -5.523 -12.832 1.00 74.38 106 PHE A O 1
#

Sequence (106 aa):
MKKLELAALSAMTLGLVVFESSLMAPAAFAQPAPSAPPVERLKVQEMVGYSTFRQATLSANGDYVAGVIADPTGDRLIVHNRKTKSTVPIQLARRDQNLEITFVAF

Radius of gyration: 29.94 Å; chains: 1; bounding box: 53×83×27 Å

pLDDT: mean 70.2, std 18.5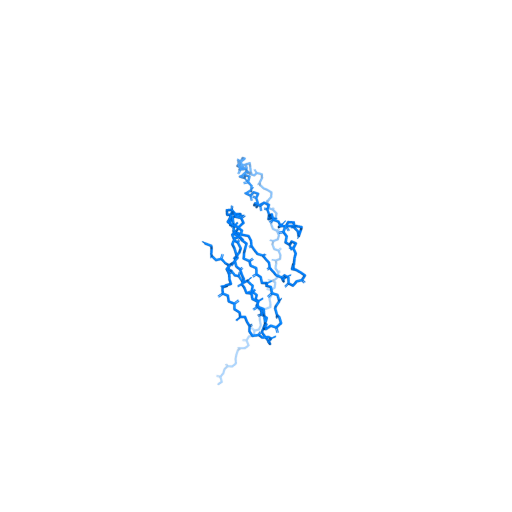3, range [40.31, 92.5]

Foldseek 3Di:
DDDDDDDDDDDDDPPPDDDDDDDPDPPDPPDPDPPDPPQCDPDCVVVPPAPFWDDWDADPVRQKIWTWGQDPQAIWIWIAGNVVRDIDTDDGDGNVDDDDDPDDDD